Protein AF-A0A7G8WCB2-F1 (afdb_monomer_lite)

Radius of gyration: 42.34 Å; chains: 1; bounding box: 83×50×102 Å

Sequence (159 aa):
MRKTTITALLFFIPFLHFSQTLNGKVYDTKSVLKNIKVFNKTQNRVTLTNNEGDFTIEAKVNDSITFESLFYHKKTVILKDSHLKSISVFELKEILTELDEVEVKEEVKQPIFIEETYNIELQNIIQADIKNNPQKYAPIVNNQGIDFVYLAKKIFFFF

Secondary structure (DSSP, 8-state):
-HHHHHHHHHHTGGGG-PPEEEEEEEE-SSSB--S-EEEETTTTEEEE--TTSEEEEEE-TT-EEEEE-SSB--EEEE--HHHHHS-EEEE--B---PPPP--------PPP--HHHHHHHHHHHHHHHHHH-HHHHSPP--TT---HHHHHHHHHTT-

Foldseek 3Di:
DVVVVVVVVVVCVVVPDDFFKFKEFEDEPPATDWQKWKAFPVVRDIDTQHPRRIDIDGHDQQIWIWTDDPFWDIDIDGHHPVRRVDHYYHYTHGPPPDPPDDDPDPDPPDPPDDPVVVVVVVVVVVVVCCVVPVVVVPPDPDPPDDDVVVVVVVVVVVD

Structure (mmCIF, N/CA/C/O backbone):
data_AF-A0A7G8WCB2-F1
#
_entry.id   AF-A0A7G8WCB2-F1
#
loop_
_atom_site.group_PDB
_atom_site.id
_atom_site.type_symbol
_atom_site.label_atom_id
_atom_site.label_alt_id
_atom_site.label_comp_id
_atom_site.label_asym_id
_atom_site.label_entity_id
_atom_site.label_seq_id
_atom_site.pdbx_PDB_ins_code
_atom_site.Cartn_x
_atom_site.Cartn_y
_atom_site.Cartn_z
_atom_site.occupancy
_atom_site.B_iso_or_equiv
_atom_site.auth_seq_id
_atom_site.auth_comp_id
_atom_site.auth_asym_id
_atom_site.auth_atom_id
_atom_site.pdbx_PDB_model_num
ATOM 1 N N . MET A 1 1 ? 40.279 -35.316 -18.529 1.00 55.88 1 MET A N 1
ATOM 2 C CA . MET A 1 1 ? 39.682 -34.272 -19.396 1.00 55.88 1 MET A CA 1
ATOM 3 C C . MET A 1 1 ? 38.168 -34.101 -19.209 1.00 55.88 1 MET A C 1
ATOM 5 O O . MET A 1 1 ? 37.721 -32.970 -19.222 1.00 55.88 1 MET A O 1
ATOM 9 N N . ARG A 1 2 ? 37.371 -35.159 -18.956 1.00 60.59 2 ARG A N 1
ATOM 10 C CA . ARG A 1 2 ? 35.904 -35.034 -18.752 1.00 60.59 2 ARG A CA 1
ATOM 11 C C . ARG A 1 2 ? 35.468 -34.381 -17.426 1.00 60.59 2 ARG A C 1
ATOM 13 O O . ARG A 1 2 ? 34.383 -33.825 -17.354 1.00 60.59 2 ARG A O 1
ATOM 20 N N . LYS A 1 3 ? 36.293 -34.445 -16.369 1.00 57.78 3 LYS A N 1
ATOM 21 C CA . LYS A 1 3 ? 35.979 -33.819 -15.067 1.00 57.78 3 LYS A CA 1
ATOM 22 C C . LYS A 1 3 ? 36.266 -32.313 -15.053 1.00 57.78 3 LYS A C 1
ATOM 24 O O . LYS A 1 3 ? 35.463 -31.566 -14.524 1.00 57.78 3 LYS A O 1
ATOM 29 N N . THR A 1 4 ? 37.345 -31.870 -15.701 1.00 63.06 4 THR A N 1
ATOM 30 C CA . THR A 1 4 ? 37.746 -30.453 -15.779 1.00 63.06 4 THR A CA 1
ATOM 31 C C . THR A 1 4 ? 36.789 -29.609 -16.624 1.00 63.06 4 THR A C 1
ATOM 33 O O . THR A 1 4 ? 36.576 -28.443 -16.315 1.00 63.06 4 THR A O 1
ATOM 36 N N . THR A 1 5 ? 36.154 -30.196 -17.645 1.00 65.44 5 THR A N 1
ATOM 37 C CA . THR A 1 5 ? 35.110 -29.523 -18.437 1.00 65.44 5 THR A CA 1
ATOM 38 C C . THR A 1 5 ? 33.821 -29.299 -17.642 1.00 65.44 5 THR A C 1
ATOM 40 O O . THR A 1 5 ? 33.175 -28.273 -17.815 1.00 65.44 5 THR A O 1
ATOM 43 N N . ILE A 1 6 ? 33.463 -30.217 -16.734 1.00 68.88 6 ILE A N 1
ATOM 44 C CA . ILE A 1 6 ? 32.287 -30.068 -15.858 1.00 68.88 6 ILE A CA 1
ATOM 45 C C . ILE A 1 6 ? 32.532 -28.967 -14.818 1.00 68.88 6 ILE A C 1
ATOM 47 O O . ILE A 1 6 ? 31.647 -28.151 -14.572 1.00 68.88 6 ILE A O 1
ATOM 51 N N . THR A 1 7 ? 33.742 -28.887 -14.252 1.00 68.19 7 THR A N 1
ATOM 52 C CA . THR A 1 7 ? 34.102 -27.815 -13.310 1.00 68.19 7 THR A CA 1
ATOM 53 C C . THR A 1 7 ? 34.118 -26.440 -13.980 1.00 68.19 7 THR A C 1
ATOM 55 O O . THR A 1 7 ? 33.652 -25.472 -13.388 1.00 68.19 7 THR A O 1
ATOM 58 N N . ALA A 1 8 ? 34.593 -26.353 -15.229 1.00 70.56 8 ALA A N 1
ATOM 59 C CA . ALA A 1 8 ? 34.546 -25.117 -16.010 1.00 70.56 8 ALA A CA 1
ATOM 60 C C . ALA A 1 8 ? 33.101 -24.685 -16.328 1.00 70.56 8 ALA A C 1
ATOM 62 O O . ALA A 1 8 ? 32.787 -23.502 -16.244 1.00 70.56 8 ALA A O 1
ATOM 63 N N . LEU A 1 9 ? 32.203 -25.635 -16.618 1.00 66.50 9 LEU A N 1
ATOM 64 C CA . LEU A 1 9 ? 30.782 -25.359 -16.853 1.00 66.50 9 LEU A CA 1
ATOM 65 C C . LEU A 1 9 ? 30.068 -24.837 -15.590 1.00 66.50 9 LEU A C 1
ATOM 67 O O . LEU A 1 9 ? 29.235 -23.940 -15.688 1.00 66.50 9 LEU A O 1
ATOM 71 N N . LEU A 1 10 ? 30.429 -25.341 -14.402 1.00 70.56 10 LEU A N 1
ATOM 72 C CA . LEU A 1 10 ? 29.872 -24.890 -13.117 1.00 70.56 10 LEU A CA 1
ATOM 73 C C . LEU A 1 10 ? 30.273 -23.440 -12.772 1.00 70.56 10 LEU A C 1
ATOM 75 O O . LEU A 1 10 ? 29.521 -22.735 -12.104 1.00 70.56 10 LEU A O 1
ATOM 79 N N . PHE A 1 11 ? 3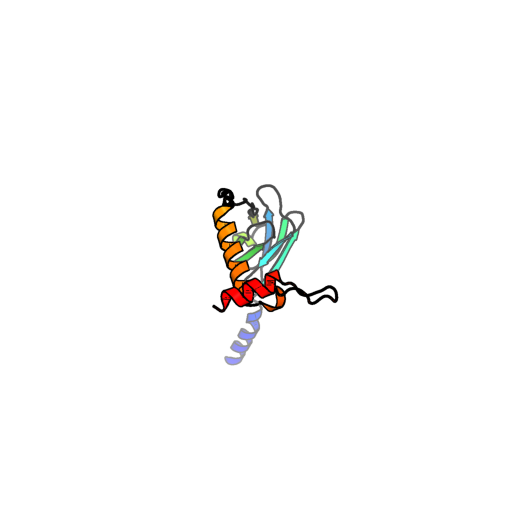1.427 -22.975 -13.261 1.00 68.94 11 PHE A N 1
ATOM 80 C CA . PHE A 1 11 ? 31.936 -21.621 -13.012 1.00 68.94 11 PHE A CA 1
ATOM 81 C C . PHE A 1 11 ? 31.229 -20.528 -13.840 1.00 68.94 11 PHE A C 1
ATOM 83 O O . PHE A 1 11 ? 31.250 -19.364 -13.454 1.00 68.94 11 PHE A O 1
ATOM 90 N N . PHE A 1 12 ? 30.562 -20.881 -14.946 1.00 62.66 12 PHE A N 1
ATOM 91 C CA . PHE A 1 12 ? 29.865 -19.918 -15.818 1.00 62.66 12 PHE A CA 1
ATOM 92 C C . PHE A 1 12 ? 28.387 -19.674 -15.461 1.00 62.66 12 PHE A C 1
ATOM 94 O O . PHE A 1 12 ? 27.773 -18.748 -15.990 1.00 62.66 12 PHE A O 1
ATOM 101 N N . ILE A 1 13 ? 27.816 -20.444 -14.530 1.00 65.88 13 ILE A N 1
ATOM 102 C CA . ILE A 1 13 ? 26.408 -20.325 -14.114 1.00 65.88 13 ILE A CA 1
ATOM 103 C C . ILE A 1 13 ? 26.026 -18.939 -13.531 1.00 65.88 13 ILE A C 1
ATOM 105 O O . ILE A 1 13 ? 24.909 -18.497 -13.811 1.00 65.88 13 ILE A O 1
ATOM 109 N N . PRO A 1 14 ? 26.879 -18.188 -12.793 1.00 62.59 14 PRO A N 1
ATOM 110 C CA . PRO A 1 14 ? 26.443 -16.920 -12.198 1.00 62.59 14 PRO A CA 1
ATOM 111 C C . PRO A 1 14 ? 26.234 -15.775 -13.209 1.00 62.59 14 PRO A C 1
ATOM 113 O O . PRO A 1 14 ? 25.688 -14.740 -12.832 1.00 62.59 14 PRO A O 1
ATOM 116 N N . PHE A 1 15 ? 26.591 -15.938 -14.491 1.00 60.59 15 PHE A N 1
ATOM 117 C CA . PHE A 1 15 ? 26.437 -14.887 -15.511 1.00 60.59 15 PHE A CA 1
ATOM 118 C C . PHE A 1 15 ? 25.028 -14.780 -16.128 1.00 60.59 15 PHE A C 1
ATOM 120 O O . PHE A 1 15 ? 24.780 -13.878 -16.926 1.00 60.59 15 PHE A O 1
ATOM 127 N N . LEU A 1 16 ? 24.077 -15.647 -15.761 1.00 59.59 16 LEU A N 1
ATOM 128 C CA . LEU A 1 16 ? 22.726 -15.663 -16.355 1.00 59.59 16 LEU A CA 1
ATOM 129 C C . LEU A 1 16 ? 21.694 -14.777 -15.630 1.00 59.59 16 LEU A C 1
ATOM 131 O O . LEU A 1 16 ? 20.501 -14.830 -15.931 1.00 59.59 16 LEU A O 1
ATOM 135 N N . HIS A 1 17 ? 22.114 -13.944 -14.678 1.00 58.09 17 HIS A N 1
ATOM 136 C CA . HIS A 1 17 ? 21.199 -13.132 -13.872 1.00 58.09 17 HIS A CA 1
ATOM 137 C C . HIS A 1 17 ? 21.201 -11.643 -14.244 1.00 58.09 17 HIS A C 1
ATOM 139 O O . HIS A 1 17 ? 21.290 -10.794 -13.364 1.00 58.09 17 HIS A O 1
ATOM 145 N N . PHE A 1 18 ? 21.005 -11.297 -15.517 1.00 66.75 18 PHE A N 1
ATOM 146 C CA . PHE A 1 18 ? 20.673 -9.913 -15.873 1.00 66.75 18 PHE A CA 1
ATOM 147 C C . PHE A 1 18 ? 19.212 -9.619 -15.500 1.00 66.75 18 PHE A C 1
ATOM 149 O O . PHE A 1 18 ? 18.283 -10.274 -15.977 1.00 66.75 18 PHE A O 1
ATOM 156 N N . SER A 1 19 ? 19.001 -8.683 -14.573 1.00 68.44 19 SER A N 1
ATOM 157 C CA . SER A 1 19 ? 17.682 -8.093 -14.327 1.00 68.44 19 SER A CA 1
ATOM 158 C C . SER A 1 19 ? 17.434 -7.005 -15.364 1.00 68.44 19 SER A C 1
ATOM 160 O O . SER A 1 19 ? 18.360 -6.275 -15.705 1.00 68.44 19 SER A O 1
ATOM 162 N N . GLN A 1 20 ? 16.209 -6.906 -15.876 1.00 87.12 20 GLN A N 1
ATOM 163 C CA . GLN A 1 20 ? 15.822 -5.787 -16.732 1.00 87.12 20 GLN A CA 1
ATOM 164 C C . GLN A 1 20 ? 15.357 -4.622 -15.854 1.00 87.12 20 GLN A C 1
ATOM 166 O O . GLN A 1 20 ? 15.171 -4.764 -14.642 1.00 87.12 20 GLN A O 1
ATOM 171 N N . THR A 1 21 ? 15.175 -3.459 -16.463 1.00 92.56 21 THR A N 1
ATOM 172 C CA . THR A 1 21 ? 14.676 -2.272 -15.775 1.00 92.56 21 THR A CA 1
ATOM 173 C C . THR A 1 21 ? 13.229 -2.030 -16.180 1.00 92.56 21 THR A C 1
ATOM 175 O O . THR A 1 21 ? 12.933 -1.838 -17.356 1.00 92.56 21 THR A O 1
ATOM 178 N N . LEU A 1 22 ? 12.325 -2.025 -15.204 1.00 95.38 22 LEU A N 1
ATOM 179 C CA . LEU A 1 22 ? 10.956 -1.570 -15.387 1.00 95.38 22 LEU A CA 1
ATOM 180 C C . LEU A 1 22 ? 10.916 -0.057 -15.193 1.00 95.38 22 LEU A C 1
ATOM 182 O O . LEU A 1 22 ? 11.195 0.439 -14.100 1.00 95.38 22 LEU A O 1
ATOM 186 N N . ASN A 1 23 ? 10.523 0.651 -16.246 1.00 96.56 23 ASN A N 1
ATOM 187 C CA . ASN A 1 23 ? 10.184 2.065 -16.188 1.00 96.56 23 ASN A CA 1
ATOM 188 C C . ASN A 1 23 ? 8.669 2.199 -16.265 1.00 96.56 23 ASN A C 1
ATOM 190 O O . ASN A 1 23 ? 8.031 1.597 -17.137 1.00 96.56 23 ASN A O 1
ATOM 194 N N . GLY A 1 24 ? 8.084 2.981 -15.371 1.00 96.44 24 GLY A N 1
ATOM 195 C CA . GLY A 1 24 ? 6.647 3.169 -15.387 1.00 96.44 24 GLY A CA 1
ATOM 196 C C . GLY A 1 24 ? 6.184 4.458 -14.749 1.00 96.44 24 GLY A C 1
ATOM 197 O O . GLY A 1 24 ? 6.956 5.162 -14.106 1.00 96.44 24 GLY A O 1
ATOM 198 N N . LYS A 1 25 ? 4.896 4.738 -14.938 1.00 97.38 25 LYS A N 1
ATOM 199 C CA . LYS A 1 25 ? 4.203 5.900 -14.387 1.00 97.38 25 LYS A CA 1
ATOM 200 C C . LYS A 1 25 ? 2.954 5.447 -13.642 1.00 97.38 25 LYS A C 1
ATOM 202 O O . LYS A 1 25 ? 2.241 4.554 -14.106 1.00 97.38 25 LYS A O 1
ATOM 207 N N . VAL A 1 26 ? 2.694 6.046 -12.488 1.00 97.50 26 VAL A N 1
ATOM 208 C CA . VAL A 1 26 ? 1.523 5.757 -11.657 1.00 97.50 26 VAL A CA 1
ATOM 209 C C . VAL A 1 26 ? 0.596 6.966 -11.637 1.00 97.50 26 VAL A C 1
ATOM 211 O O . VAL A 1 26 ? 1.044 8.101 -11.468 1.00 97.50 26 VAL A O 1
ATOM 214 N N . TYR A 1 27 ? -0.697 6.718 -11.814 1.00 96.62 27 TYR A N 1
ATOM 215 C CA . TYR A 1 27 ? -1.737 7.744 -11.855 1.00 96.62 27 TYR A CA 1
ATOM 216 C C . TYR A 1 27 ? -3.014 7.247 -11.172 1.00 96.62 27 TYR A C 1
ATOM 218 O O . TYR A 1 27 ? -3.183 6.044 -10.954 1.00 96.62 27 TYR A O 1
ATOM 226 N N . ASP A 1 28 ? -3.893 8.172 -10.819 1.00 94.38 28 ASP A N 1
ATOM 227 C CA . ASP A 1 28 ? -5.287 7.899 -10.480 1.00 94.38 28 ASP A CA 1
ATOM 228 C C . ASP A 1 28 ? -6.203 8.505 -11.552 1.00 94.38 28 ASP A C 1
ATOM 230 O O . ASP A 1 28 ? -5.750 9.019 -12.574 1.00 94.38 28 ASP A O 1
ATOM 234 N N . THR A 1 29 ? -7.512 8.482 -11.326 1.00 90.19 29 THR A N 1
ATOM 235 C CA . THR A 1 29 ? -8.486 9.054 -12.264 1.00 90.19 29 THR A CA 1
ATOM 236 C C . THR A 1 29 ? -8.298 10.564 -12.508 1.00 90.19 29 THR A C 1
ATOM 238 O O . THR A 1 29 ? -8.811 11.081 -13.499 1.00 90.19 29 THR A O 1
ATOM 241 N N . LYS A 1 30 ? -7.589 11.293 -11.634 1.00 89.62 30 LYS A N 1
ATOM 242 C CA . LYS A 1 30 ? -7.509 12.764 -11.642 1.00 89.62 30 LYS A CA 1
ATOM 243 C C . LYS A 1 30 ? -6.114 13.300 -11.993 1.00 89.62 30 LYS A C 1
ATOM 245 O O . LYS A 1 30 ? -6.007 14.399 -12.533 1.00 89.62 30 LYS A O 1
ATOM 250 N N . SER A 1 31 ? -5.045 12.591 -11.642 1.00 93.44 31 SER A N 1
ATOM 251 C CA . SER A 1 31 ? -3.683 13.122 -11.558 1.00 93.44 31 SER A CA 1
ATOM 252 C C . SER A 1 31 ? -2.601 12.031 -11.478 1.00 93.44 31 SER A C 1
ATOM 254 O O . SER A 1 31 ? -2.865 10.847 -11.276 1.00 93.44 31 SER A O 1
ATOM 256 N N . VAL A 1 32 ? -1.339 12.437 -11.638 1.00 95.81 32 VAL A N 1
ATOM 257 C CA . VAL A 1 32 ? -0.177 11.563 -11.408 1.00 95.81 32 VAL A CA 1
ATOM 258 C C . VAL A 1 32 ? 0.094 11.405 -9.911 1.00 95.81 32 VAL A C 1
ATOM 260 O O . VAL A 1 32 ? -0.070 12.350 -9.137 1.00 95.81 32 VAL A O 1
ATOM 263 N N . LEU A 1 33 ? 0.546 10.221 -9.494 1.00 95.94 33 LEU A N 1
ATOM 264 C CA . LEU A 1 33 ? 0.703 9.89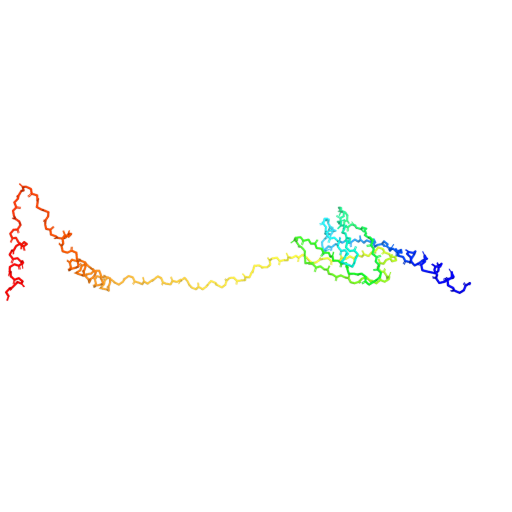8 -8.076 1.00 95.94 33 LEU A CA 1
ATOM 265 C C . LEU A 1 33 ? 2.165 9.883 -7.637 1.00 95.94 33 LEU A C 1
ATOM 267 O O . LEU A 1 33 ? 2.940 9.011 -8.033 1.00 95.94 33 LEU A O 1
ATOM 271 N N . LYS A 1 34 ? 2.520 10.798 -6.732 1.00 95.75 34 LYS A N 1
ATOM 272 C CA . LYS A 1 34 ? 3.841 10.854 -6.089 1.00 95.75 34 LYS A CA 1
ATOM 273 C C . LYS A 1 34 ? 3.917 9.999 -4.825 1.00 95.75 34 LYS A C 1
ATOM 275 O O . LYS A 1 34 ? 2.904 9.783 -4.159 1.00 95.75 34 LYS A O 1
ATOM 280 N N . ASN A 1 35 ? 5.131 9.597 -4.444 1.00 95.75 35 ASN A N 1
ATOM 281 C CA . ASN A 1 35 ? 5.424 8.861 -3.208 1.00 95.75 35 ASN A CA 1
ATOM 282 C C . ASN A 1 35 ? 4.660 7.531 -3.058 1.00 95.75 35 ASN A C 1
ATOM 284 O O . ASN A 1 35 ? 4.408 7.074 -1.942 1.00 95.75 35 ASN A O 1
ATOM 288 N N . ILE A 1 36 ? 4.301 6.890 -4.169 1.00 97.62 36 ILE A N 1
ATOM 289 C CA . ILE A 1 36 ? 3.739 5.541 -4.161 1.00 97.62 36 ILE A CA 1
ATOM 290 C C . ILE A 1 36 ? 4.881 4.550 -3.989 1.00 97.62 36 ILE A C 1
ATOM 292 O O . ILE A 1 36 ? 5.858 4.575 -4.740 1.00 97.62 36 ILE A O 1
ATOM 296 N N . LYS A 1 37 ? 4.749 3.649 -3.015 1.00 97.75 37 LYS A N 1
ATOM 297 C CA . LYS A 1 37 ? 5.704 2.568 -2.786 1.00 97.75 37 LYS A CA 1
ATOM 298 C C . LYS A 1 37 ? 5.534 1.510 -3.862 1.00 97.75 37 LYS A C 1
ATOM 300 O O . LYS A 1 37 ? 4.497 0.853 -3.935 1.00 97.75 37 LYS A O 1
ATOM 305 N N . VAL A 1 38 ? 6.577 1.320 -4.660 1.00 97.94 38 VAL A N 1
ATOM 306 C CA . VAL A 1 38 ? 6.660 0.277 -5.681 1.00 97.94 38 VAL A CA 1
ATOM 307 C C . VAL A 1 38 ? 7.595 -0.808 -5.171 1.00 97.94 38 VAL A C 1
ATOM 309 O O . VAL A 1 38 ? 8.785 -0.574 -4.969 1.00 97.94 38 VAL A O 1
ATOM 312 N N . PHE A 1 39 ? 7.060 -2.000 -4.939 1.00 97.94 39 PHE A N 1
ATOM 313 C CA . PHE A 1 39 ? 7.777 -3.117 -4.338 1.00 97.94 39 PHE A CA 1
ATOM 314 C C . PHE A 1 39 ? 7.779 -4.333 -5.265 1.00 97.94 39 PHE A C 1
ATOM 316 O O . PHE A 1 39 ? 6.726 -4.901 -5.560 1.00 97.94 39 PHE A O 1
ATOM 323 N N . ASN A 1 40 ? 8.964 -4.764 -5.693 1.00 96.94 40 ASN A N 1
ATOM 324 C CA . ASN A 1 40 ? 9.151 -6.050 -6.353 1.00 96.94 40 ASN A CA 1
ATOM 325 C C . ASN A 1 40 ? 9.265 -7.145 -5.288 1.00 96.94 40 ASN A C 1
ATOM 327 O O . ASN A 1 40 ? 10.295 -7.274 -4.622 1.00 96.94 40 ASN A O 1
ATOM 331 N N . LYS A 1 41 ? 8.209 -7.952 -5.154 1.00 95.06 41 LYS A N 1
ATOM 332 C CA . LYS A 1 41 ? 8.135 -9.027 -4.158 1.00 95.06 41 LYS A CA 1
ATOM 333 C C . LYS A 1 41 ? 9.104 -10.173 -4.458 1.00 95.06 41 LYS A C 1
ATOM 335 O O . LYS A 1 41 ? 9.608 -10.787 -3.525 1.00 95.06 41 LYS A O 1
ATOM 340 N N . THR A 1 42 ? 9.366 -10.461 -5.733 1.00 93.06 42 THR A N 1
ATOM 341 C CA . THR A 1 42 ? 10.220 -11.586 -6.142 1.00 93.06 42 THR A CA 1
ATOM 342 C C . THR A 1 42 ? 11.695 -11.291 -5.885 1.00 93.06 42 THR A C 1
ATOM 344 O O . THR A 1 42 ? 12.425 -12.152 -5.404 1.00 93.06 42 THR A O 1
ATOM 347 N N . GLN A 1 43 ? 12.134 -10.064 -6.177 1.00 91.38 43 GLN A N 1
ATOM 348 C CA . GLN A 1 43 ? 13.541 -9.658 -6.054 1.00 91.38 43 GLN A CA 1
ATOM 349 C C . GLN A 1 43 ? 13.842 -8.843 -4.787 1.00 91.38 43 GLN A C 1
ATOM 351 O O . GLN A 1 43 ? 14.977 -8.414 -4.591 1.00 91.38 43 GLN A O 1
ATOM 356 N N . ASN A 1 44 ? 12.836 -8.619 -3.934 1.00 94.44 44 ASN A N 1
ATOM 357 C CA . ASN A 1 44 ? 12.924 -7.824 -2.708 1.00 94.44 44 ASN A CA 1
ATOM 358 C C . ASN A 1 44 ? 13.531 -6.423 -2.932 1.00 94.44 44 ASN A C 1
ATOM 360 O O . ASN A 1 44 ? 14.411 -5.969 -2.198 1.00 94.44 44 ASN A O 1
ATOM 364 N N . ARG A 1 45 ? 13.078 -5.743 -3.990 1.00 95.31 45 ARG A N 1
ATOM 365 C CA . ARG A 1 45 ? 13.498 -4.379 -4.345 1.00 95.31 45 ARG A CA 1
ATOM 366 C C . ARG A 1 45 ? 12.357 -3.404 -4.108 1.00 95.31 45 ARG A C 1
ATOM 368 O O . ARG A 1 45 ? 11.197 -3.749 -4.318 1.00 95.31 45 ARG A O 1
ATOM 375 N N . VAL A 1 46 ? 12.681 -2.178 -3.713 1.00 96.94 46 VAL A N 1
ATOM 376 C CA . VAL A 1 46 ? 11.697 -1.122 -3.466 1.00 96.94 46 VAL A CA 1
ATOM 377 C C . VAL A 1 46 ? 12.157 0.192 -4.080 1.00 96.94 46 VAL A C 1
ATOM 379 O O . VAL A 1 46 ? 13.347 0.500 -4.073 1.00 96.94 46 VAL A O 1
ATOM 382 N N . THR A 1 47 ? 11.207 0.955 -4.604 1.00 97.56 47 THR A N 1
ATOM 383 C CA . THR A 1 47 ? 11.401 2.335 -5.046 1.00 97.56 47 THR A CA 1
ATOM 384 C C . THR A 1 47 ? 10.150 3.160 -4.736 1.00 97.56 47 THR A C 1
ATOM 386 O O . THR A 1 47 ? 9.125 2.617 -4.305 1.00 97.56 47 THR A O 1
ATOM 389 N N . LEU A 1 48 ? 10.234 4.471 -4.936 1.00 97.75 48 LEU A N 1
ATOM 390 C CA . LEU A 1 48 ? 9.124 5.408 -4.783 1.00 97.75 48 LEU A CA 1
ATOM 391 C C . LEU A 1 48 ? 8.892 6.150 -6.096 1.00 97.75 48 LEU A C 1
ATOM 393 O O . LEU A 1 48 ? 9.845 6.442 -6.819 1.00 97.75 4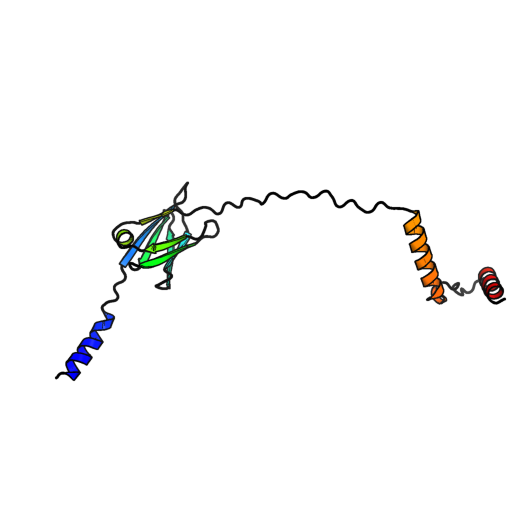8 LEU A O 1
ATOM 397 N N . THR A 1 49 ? 7.634 6.473 -6.391 1.00 97.88 49 THR A N 1
ATOM 398 C CA . THR A 1 49 ? 7.319 7.364 -7.513 1.00 97.88 49 THR A CA 1
ATOM 399 C C . THR A 1 49 ? 7.733 8.803 -7.209 1.00 97.88 49 THR A C 1
ATOM 401 O O . THR A 1 49 ? 7.594 9.282 -6.079 1.00 97.88 49 THR A O 1
ATOM 404 N N . ASN A 1 50 ? 8.230 9.503 -8.227 1.00 97.12 50 ASN A N 1
ATOM 405 C CA . ASN A 1 50 ? 8.622 10.908 -8.138 1.00 97.12 50 ASN A CA 1
ATOM 406 C C . ASN A 1 50 ? 7.404 11.858 -8.234 1.00 97.12 50 ASN A C 1
ATOM 408 O O . ASN A 1 50 ? 6.253 11.425 -8.283 1.00 97.12 50 ASN A O 1
ATOM 412 N N . ASN A 1 51 ? 7.652 13.172 -8.279 1.00 96.88 51 ASN A N 1
ATOM 413 C CA . ASN A 1 51 ? 6.598 14.193 -8.370 1.00 96.88 51 ASN A CA 1
ATOM 414 C C . ASN A 1 51 ? 5.754 14.122 -9.656 1.00 96.88 51 ASN A C 1
ATOM 416 O O . ASN A 1 51 ? 4.633 14.619 -9.666 1.00 96.88 51 ASN A O 1
ATOM 420 N N . GLU A 1 52 ? 6.274 13.506 -10.716 1.00 96.31 52 GLU A N 1
ATOM 421 C CA . GLU A 1 52 ? 5.599 13.315 -12.005 1.00 96.31 52 GLU A CA 1
ATOM 422 C C . GLU A 1 52 ? 4.923 11.932 -12.107 1.00 96.31 52 GLU A C 1
ATOM 424 O O . GLU A 1 52 ? 4.363 11.571 -13.147 1.00 96.31 52 GLU A O 1
ATOM 429 N N . GLY A 1 53 ? 4.960 11.150 -11.023 1.00 96.00 53 GLY A N 1
ATOM 430 C CA . GLY A 1 53 ? 4.427 9.792 -10.944 1.00 96.00 53 GLY A CA 1
ATOM 431 C C . GLY A 1 53 ? 5.320 8.721 -11.565 1.00 96.00 53 GLY A C 1
ATOM 432 O O . GLY A 1 53 ? 4.922 7.556 -11.599 1.00 96.00 53 GLY A O 1
ATOM 433 N N . ASP A 1 54 ? 6.509 9.078 -12.045 1.00 97.81 54 ASP A N 1
ATOM 434 C CA . ASP A 1 54 ? 7.446 8.149 -12.671 1.00 97.81 54 ASP A CA 1
ATOM 435 C C . ASP A 1 54 ? 8.241 7.353 -11.634 1.00 97.81 54 ASP A C 1
ATOM 437 O O . ASP A 1 54 ? 8.580 7.847 -10.555 1.00 97.81 54 ASP A O 1
ATOM 441 N N . PHE A 1 55 ? 8.562 6.109 -11.979 1.00 97.50 55 PHE A N 1
ATOM 442 C CA . PHE A 1 55 ? 9.428 5.236 -11.199 1.00 97.50 55 PHE A CA 1
ATOM 443 C C . PHE A 1 55 ? 10.284 4.344 -12.100 1.00 97.50 55 PHE A C 1
ATOM 445 O O . PHE A 1 55 ? 9.895 3.960 -13.206 1.00 97.50 55 PHE A O 1
ATOM 452 N N . THR A 1 56 ? 11.426 3.940 -11.551 1.00 96.75 56 THR A N 1
ATOM 453 C CA . THR A 1 56 ? 12.341 2.979 -12.161 1.00 96.75 56 THR A CA 1
ATOM 454 C C . THR A 1 56 ? 12.724 1.930 -11.121 1.00 96.75 56 THR A C 1
ATOM 456 O O . THR A 1 56 ? 13.115 2.275 -10.003 1.00 96.75 56 THR A O 1
ATOM 459 N N . ILE A 1 57 ? 12.598 0.647 -11.467 1.00 95.88 57 ILE A N 1
ATOM 460 C CA . ILE A 1 57 ? 12.949 -0.479 -10.588 1.00 95.88 57 ILE A CA 1
ATOM 461 C C . ILE A 1 57 ? 13.517 -1.648 -11.397 1.00 95.88 57 ILE A C 1
ATOM 463 O O . ILE A 1 57 ? 13.071 -1.924 -12.507 1.00 95.88 57 ILE A O 1
ATOM 467 N N . GLU A 1 58 ? 14.497 -2.363 -10.846 1.00 94.44 58 GLU A N 1
ATOM 468 C CA . GLU A 1 58 ? 14.958 -3.628 -11.427 1.00 94.44 58 GLU A CA 1
ATOM 469 C C . GLU A 1 58 ? 13.865 -4.701 -11.299 1.00 94.44 58 GLU A C 1
ATOM 471 O O . GLU A 1 58 ? 13.330 -4.936 -10.208 1.00 94.44 58 GLU A O 1
ATOM 476 N N . ALA A 1 59 ? 13.518 -5.331 -12.421 1.00 93.75 59 ALA A N 1
ATOM 477 C CA . ALA A 1 59 ? 12.487 -6.357 -12.488 1.00 93.75 59 ALA A CA 1
ATOM 478 C C . ALA A 1 59 ? 12.705 -7.347 -13.643 1.00 93.75 59 ALA A C 1
ATOM 480 O O . ALA A 1 59 ? 13.396 -7.064 -14.626 1.00 93.75 59 ALA A O 1
ATOM 481 N N . LYS A 1 60 ? 12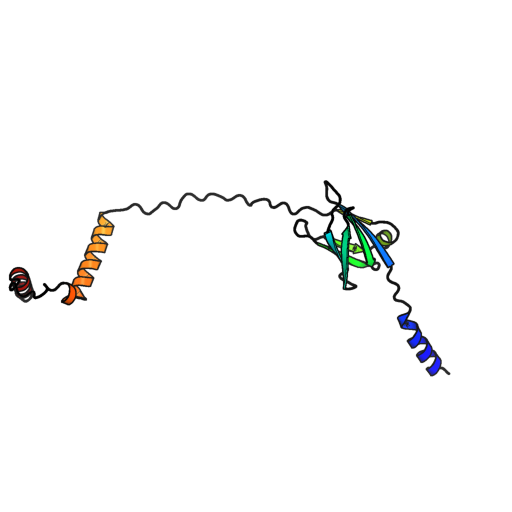.087 -8.523 -13.541 1.00 92.75 60 LYS A N 1
ATOM 482 C CA . LYS A 1 60 ? 12.077 -9.563 -14.578 1.00 92.75 60 LYS A CA 1
ATOM 483 C C . LYS A 1 60 ? 10.652 -9.929 -14.978 1.00 92.75 60 LYS A C 1
ATOM 485 O O . LYS A 1 60 ? 9.687 -9.674 -14.261 1.00 92.75 60 LYS A O 1
ATOM 490 N N . VAL A 1 61 ? 10.512 -10.547 -16.149 1.00 92.75 61 VAL A N 1
ATOM 491 C CA . VAL A 1 61 ? 9.232 -11.131 -16.576 1.00 92.75 61 VAL A CA 1
ATOM 492 C C . VAL A 1 61 ? 8.780 -12.150 -15.526 1.00 92.75 61 VAL A C 1
ATOM 494 O O . VAL A 1 61 ? 9.598 -12.920 -15.028 1.00 92.75 61 VAL A O 1
ATOM 497 N N . ASN A 1 62 ? 7.484 -12.152 -15.212 1.00 93.94 62 ASN A N 1
ATOM 498 C CA . ASN A 1 62 ? 6.840 -12.921 -14.143 1.00 93.94 62 ASN A CA 1
ATOM 499 C C . ASN A 1 62 ? 7.147 -12.467 -12.705 1.00 93.94 62 ASN A C 1
ATOM 501 O O . ASN A 1 62 ? 6.665 -13.099 -11.762 1.00 93.94 62 ASN A O 1
ATOM 505 N N . ASP A 1 63 ? 7.859 -11.355 -12.501 1.00 94.81 63 ASP A N 1
ATOM 506 C CA . ASP A 1 63 ? 7.941 -10.753 -11.169 1.00 94.81 63 ASP A CA 1
ATOM 507 C C . ASP A 1 63 ? 6.598 -10.161 -10.736 1.00 94.81 63 ASP A C 1
ATOM 509 O O . ASP A 1 63 ? 5.803 -9.686 -11.551 1.00 94.81 63 ASP A O 1
ATOM 513 N N . SER A 1 64 ? 6.354 -10.171 -9.425 1.00 96.50 64 SER A N 1
ATOM 514 C CA . SER A 1 64 ? 5.167 -9.559 -8.824 1.00 96.50 64 SER A CA 1
ATOM 515 C C . SER A 1 64 ? 5.498 -8.173 -8.280 1.00 96.50 64 SER A C 1
ATOM 517 O O . SER A 1 64 ? 6.141 -8.048 -7.233 1.00 96.50 64 SER A O 1
ATOM 519 N N . ILE A 1 65 ? 5.023 -7.135 -8.967 1.00 97.56 65 ILE A N 1
ATOM 520 C CA . ILE A 1 65 ? 5.174 -5.741 -8.541 1.00 97.56 65 ILE A CA 1
ATOM 521 C C . ILE A 1 65 ? 3.934 -5.311 -7.777 1.00 97.56 65 ILE A C 1
ATOM 523 O O . ILE A 1 65 ? 2.810 -5.496 -8.237 1.00 97.56 65 ILE A O 1
ATOM 527 N N . THR A 1 66 ? 4.142 -4.741 -6.599 1.00 97.88 66 THR A N 1
ATOM 528 C CA . THR A 1 66 ? 3.081 -4.230 -5.740 1.00 97.88 66 THR A CA 1
ATOM 529 C C . THR A 1 66 ? 3.212 -2.724 -5.592 1.00 97.88 66 THR A C 1
ATOM 531 O O . THR A 1 66 ? 4.293 -2.224 -5.300 1.00 97.88 66 THR A O 1
ATOM 534 N N . PHE A 1 67 ? 2.096 -2.027 -5.756 1.00 98.00 67 PHE A N 1
ATOM 535 C CA . PHE A 1 67 ? 1.952 -0.598 -5.537 1.00 98.00 67 PHE A CA 1
ATOM 536 C C . PHE A 1 67 ? 1.157 -0.377 -4.249 1.00 98.00 67 PHE A C 1
ATOM 538 O O . PHE A 1 67 ? 0.054 -0.913 -4.113 1.00 98.00 67 PHE A O 1
ATOM 545 N N . GLU A 1 68 ? 1.723 0.366 -3.299 1.00 95.06 68 GLU A N 1
ATOM 546 C CA . GLU A 1 68 ? 1.144 0.609 -1.972 1.00 95.06 68 GLU A CA 1
ATOM 547 C C . GLU A 1 68 ? 1.230 2.095 -1.602 1.00 95.06 68 GLU A C 1
ATOM 549 O O . GLU A 1 68 ? 2.228 2.766 -1.872 1.00 95.06 68 GLU A O 1
ATOM 554 N N . SER A 1 69 ? 0.186 2.601 -0.950 1.00 94.06 69 SER A N 1
ATOM 555 C CA . SER A 1 69 ? 0.132 3.935 -0.347 1.00 94.06 69 SER A CA 1
ATOM 556 C C . SER A 1 69 ? -0.928 3.943 0.757 1.00 94.06 69 SER A C 1
ATOM 558 O O . SER A 1 69 ? -1.705 2.999 0.873 1.00 94.06 69 SER A O 1
ATOM 560 N N . LEU A 1 70 ? -0.959 4.997 1.572 1.00 90.06 70 LEU A N 1
ATOM 561 C CA . LEU A 1 70 ? -1.953 5.161 2.638 1.00 90.06 70 LEU A CA 1
ATOM 562 C C . LEU A 1 70 ? -3.356 5.461 2.096 1.00 90.06 70 LEU A C 1
ATOM 564 O O . LEU A 1 70 ? -4.338 5.049 2.698 1.00 90.06 70 LEU A O 1
ATOM 568 N N . PHE A 1 71 ? -3.442 6.164 0.966 1.00 90.38 71 PHE A N 1
ATOM 569 C CA . PHE A 1 71 ? -4.703 6.676 0.413 1.00 90.38 71 PHE A CA 1
ATOM 570 C C . PHE A 1 71 ? -5.210 5.880 -0.797 1.00 90.38 71 PHE A C 1
ATOM 572 O O . PHE A 1 71 ? -6.219 6.243 -1.388 1.00 90.38 71 PHE A O 1
ATOM 579 N N . TYR A 1 72 ? -4.514 4.812 -1.197 1.00 93.44 72 TYR A N 1
ATOM 580 C CA . TYR A 1 72 ? -4.830 4.049 -2.407 1.00 93.44 72 TYR A CA 1
ATOM 581 C C . TYR A 1 72 ? -4.868 2.554 -2.129 1.00 93.44 72 TYR A C 1
ATOM 583 O O . TYR A 1 72 ? -4.039 2.021 -1.388 1.00 93.44 72 TYR A O 1
ATOM 591 N N . HIS A 1 73 ? -5.801 1.863 -2.779 1.00 93.25 73 HIS A N 1
ATOM 592 C CA . HIS A 1 73 ? -5.890 0.416 -2.703 1.00 93.25 73 HIS A CA 1
ATOM 593 C C . HIS A 1 73 ? -4.624 -0.223 -3.272 1.00 93.25 73 HIS A C 1
ATOM 595 O O . HIS A 1 73 ? -4.187 0.074 -4.389 1.00 93.25 73 HIS A O 1
ATOM 601 N N . LYS A 1 74 ? -4.060 -1.156 -2.502 1.00 94.88 74 LYS A N 1
ATOM 602 C CA . LYS A 1 74 ? -2.912 -1.957 -2.915 1.00 94.88 74 LYS A CA 1
ATOM 603 C C . LYS A 1 74 ? -3.214 -2.685 -4.224 1.00 94.88 74 LYS A C 1
ATOM 605 O O . LYS A 1 74 ? -4.186 -3.434 -4.318 1.00 94.88 74 LYS A O 1
ATOM 610 N N . LYS A 1 75 ? -2.335 -2.520 -5.210 1.00 96.19 75 LYS A N 1
ATOM 611 C CA . LYS A 1 75 ? -2.430 -3.192 -6.512 1.00 96.19 75 LYS A CA 1
ATOM 612 C C . LYS A 1 75 ? -1.207 -4.065 -6.729 1.00 96.19 75 LYS A C 1
ATOM 614 O O . LYS A 1 75 ? -0.084 -3.582 -6.632 1.00 96.19 75 LYS A O 1
ATOM 619 N N . THR A 1 76 ? -1.413 -5.333 -7.066 1.00 96.88 76 THR A N 1
ATOM 620 C CA . THR A 1 76 ? -0.332 -6.251 -7.446 1.00 96.88 76 THR A CA 1
ATOM 621 C C . THR A 1 76 ? -0.474 -6.630 -8.914 1.00 96.88 76 THR A C 1
ATOM 623 O O . THR A 1 76 ? -1.559 -6.998 -9.360 1.00 96.88 76 THR A O 1
ATOM 626 N N . VAL A 1 77 ? 0.621 -6.538 -9.667 1.00 96.50 77 VAL A N 1
ATOM 627 C CA . VAL A 1 77 ? 0.680 -6.855 -11.096 1.00 96.50 77 VAL A CA 1
ATOM 628 C C . VAL A 1 77 ? 1.815 -7.838 -11.356 1.00 96.50 77 VAL A C 1
ATOM 630 O O . VAL A 1 77 ? 2.938 -7.636 -10.900 1.00 96.50 77 VAL A O 1
ATOM 633 N N . ILE A 1 78 ? 1.520 -8.890 -12.122 1.00 96.38 78 ILE A N 1
ATOM 634 C CA . ILE A 1 78 ? 2.527 -9.819 -12.641 1.00 96.38 78 ILE A CA 1
ATOM 635 C C . ILE A 1 78 ? 3.097 -9.231 -13.932 1.00 96.38 78 ILE A C 1
ATOM 637 O O . ILE A 1 78 ? 2.346 -8.899 -14.857 1.00 96.38 78 ILE A O 1
ATOM 641 N N . LEU A 1 79 ? 4.419 -9.081 -14.001 1.00 94.62 79 LEU A N 1
ATOM 642 C CA . LEU A 1 79 ? 5.064 -8.484 -15.162 1.00 94.62 79 LEU A CA 1
ATOM 643 C C . LEU A 1 79 ? 5.032 -9.403 -16.378 1.00 94.62 79 LEU A C 1
ATOM 645 O O . LEU A 1 79 ? 5.369 -10.581 -16.306 1.00 94.62 79 LEU A O 1
ATOM 649 N N . LYS A 1 80 ? 4.686 -8.813 -17.519 1.00 94.12 80 LYS A N 1
ATOM 650 C CA . LYS A 1 80 ? 4.787 -9.412 -18.844 1.00 94.12 80 LYS A CA 1
ATOM 651 C C . LYS A 1 80 ? 5.947 -8.761 -19.582 1.00 94.12 80 LYS A C 1
ATOM 653 O O . LYS A 1 80 ? 6.353 -7.651 -19.253 1.00 94.12 80 LYS A O 1
ATOM 658 N N . ASP A 1 81 ? 6.423 -9.425 -20.624 1.00 91.12 81 ASP A N 1
ATOM 659 C CA . ASP A 1 81 ? 7.490 -8.919 -21.490 1.00 91.12 81 ASP A CA 1
ATOM 660 C C . ASP A 1 81 ? 7.174 -7.528 -22.081 1.00 91.12 81 ASP A C 1
ATOM 662 O O . ASP A 1 81 ? 8.036 -6.654 -22.143 1.00 91.12 81 ASP A O 1
ATOM 666 N N . SER A 1 82 ? 5.901 -7.265 -22.399 1.00 91.75 82 SER A N 1
ATOM 667 C CA . SER A 1 82 ? 5.439 -5.951 -22.863 1.00 91.75 82 SER A CA 1
ATOM 668 C C . SER A 1 82 ? 5.690 -4.825 -21.859 1.00 91.75 82 SER A C 1
ATOM 670 O O . SER A 1 82 ? 5.878 -3.688 -22.276 1.00 91.75 82 SER A O 1
ATOM 672 N N . HIS A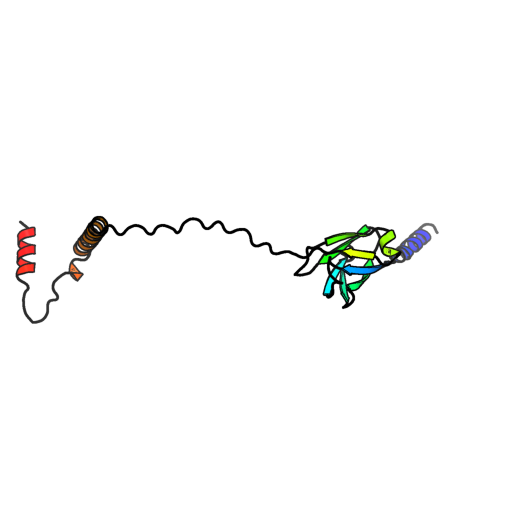 1 83 ? 5.714 -5.119 -20.554 1.00 92.94 83 HIS A N 1
ATOM 673 C CA . HIS A 1 83 ? 5.908 -4.090 -19.535 1.00 92.94 83 HIS A CA 1
ATOM 674 C C . HIS A 1 83 ? 7.358 -3.599 -19.439 1.00 92.94 83 HIS A C 1
ATOM 676 O O . HIS A 1 83 ? 7.596 -2.502 -18.948 1.00 92.94 83 HIS A O 1
ATOM 682 N N . LEU A 1 84 ? 8.321 -4.414 -19.876 1.00 90.94 84 LEU A N 1
ATOM 683 C CA . LEU A 1 84 ? 9.752 -4.100 -19.798 1.00 90.94 84 LEU A CA 1
ATOM 684 C C . LEU A 1 84 ? 10.278 -3.452 -21.086 1.00 90.94 84 LEU A C 1
ATOM 686 O O . LEU A 1 84 ? 11.317 -2.801 -21.071 1.00 90.94 84 LEU A O 1
ATOM 690 N N . LYS A 1 85 ? 9.553 -3.607 -22.200 1.00 89.94 85 LYS A N 1
ATOM 691 C CA . LYS A 1 85 ? 9.921 -3.045 -23.509 1.00 89.94 85 LYS A CA 1
ATOM 692 C C . LYS A 1 85 ? 9.624 -1.553 -23.648 1.00 89.94 85 LYS A C 1
ATOM 694 O O . LYS A 1 85 ? 10.275 -0.877 -24.438 1.00 89.94 85 LYS A O 1
ATOM 699 N N . SER A 1 86 ? 8.635 -1.047 -22.919 1.00 89.75 86 SER A N 1
ATOM 700 C CA . SER A 1 86 ? 8.201 0.350 -22.970 1.00 89.75 86 SER A CA 1
ATOM 701 C C . SER A 1 86 ? 7.809 0.852 -21.586 1.00 89.75 86 SER A C 1
ATOM 703 O O . SER A 1 86 ? 7.627 0.067 -20.657 1.00 89.75 86 SER A O 1
ATOM 705 N N . ILE A 1 87 ? 7.626 2.166 -21.460 1.00 92.69 87 ILE A N 1
ATOM 706 C CA . ILE A 1 87 ? 7.119 2.777 -20.229 1.00 92.69 87 ILE A CA 1
ATOM 707 C C . ILE A 1 87 ? 5.713 2.235 -19.952 1.00 92.69 87 ILE A C 1
ATOM 709 O O . ILE A 1 87 ? 4.805 2.393 -20.770 1.00 92.69 87 ILE A O 1
ATOM 713 N N . SER A 1 88 ? 5.546 1.576 -18.807 1.00 95.06 88 SER A N 1
ATOM 714 C CA . SER A 1 88 ? 4.271 0.980 -18.395 1.00 95.06 88 SER A CA 1
ATOM 715 C C . SER A 1 88 ? 3.496 1.905 -17.473 1.00 95.06 88 SER A C 1
ATOM 717 O O . SER A 1 88 ? 4.058 2.471 -16.539 1.00 95.06 88 SER A O 1
ATOM 719 N N . VAL A 1 89 ? 2.190 2.027 -17.688 1.00 95.81 89 VAL A N 1
ATOM 720 C CA . VAL A 1 89 ? 1.349 2.938 -16.907 1.00 95.81 89 VAL A CA 1
ATOM 721 C C . VAL A 1 89 ? 0.405 2.145 -16.002 1.00 95.81 89 VAL A C 1
ATOM 723 O O . VAL A 1 89 ? -0.260 1.211 -16.453 1.00 95.81 89 VAL A O 1
ATOM 726 N N . PHE A 1 90 ? 0.341 2.509 -14.721 1.00 96.19 90 PHE A N 1
ATOM 727 C CA . PHE A 1 90 ? -0.432 1.799 -13.704 1.00 96.19 90 PHE A CA 1
ATOM 728 C C . PHE A 1 90 ? -1.415 2.735 -13.001 1.00 96.19 90 PHE A C 1
ATOM 730 O O . PHE A 1 90 ? -1.014 3.656 -12.299 1.00 96.19 90 PHE A O 1
ATOM 737 N N . GLU A 1 91 ? -2.708 2.456 -13.152 1.00 96.12 91 GLU A N 1
ATOM 738 C CA . GLU A 1 91 ? -3.765 3.179 -12.436 1.00 96.12 91 GLU A CA 1
ATOM 739 C C . GLU A 1 91 ? -3.984 2.601 -11.030 1.00 96.12 91 GLU A C 1
ATOM 741 O O . GLU A 1 91 ? -4.122 1.374 -10.889 1.00 96.12 91 GLU A O 1
ATOM 746 N N . LEU A 1 92 ? -4.056 3.456 -10.010 1.00 95.44 92 LEU A N 1
ATOM 747 C CA . LEU A 1 92 ? -4.478 3.093 -8.655 1.00 95.44 92 LEU A CA 1
ATOM 748 C C . LEU A 1 92 ? -5.846 3.685 -8.325 1.00 95.44 92 LEU A C 1
ATOM 750 O O . LEU A 1 92 ? -6.183 4.785 -8.746 1.00 95.44 92 LEU A O 1
ATOM 754 N N . LYS A 1 93 ? -6.616 2.944 -7.526 1.00 92.69 93 LYS A N 1
ATOM 755 C CA . LYS A 1 93 ? -7.913 3.392 -7.017 1.00 92.69 93 LYS A CA 1
ATOM 756 C C . LYS A 1 93 ? -7.733 4.016 -5.643 1.00 92.69 93 LYS A C 1
ATOM 758 O O . LYS A 1 93 ? -7.131 3.389 -4.770 1.00 92.69 93 LYS A O 1
ATOM 763 N N . GLU A 1 94 ? -8.241 5.228 -5.475 1.00 90.88 94 GLU A N 1
ATOM 764 C CA . GLU A 1 94 ? -8.304 5.918 -4.187 1.00 90.88 94 GLU A CA 1
ATOM 765 C C . GLU A 1 94 ? -9.145 5.092 -3.200 1.00 90.88 94 GLU A C 1
ATOM 767 O O . GLU A 1 94 ? -10.145 4.483 -3.589 1.00 90.88 94 GLU A O 1
ATOM 772 N N . ILE A 1 95 ? -8.714 5.023 -1.939 1.00 88.38 95 ILE A N 1
ATOM 773 C CA . ILE A 1 95 ? -9.519 4.447 -0.859 1.00 88.38 95 ILE A CA 1
ATOM 774 C C . ILE A 1 95 ? -10.574 5.492 -0.522 1.00 88.38 95 ILE A C 1
ATOM 776 O O . ILE A 1 95 ? -10.311 6.443 0.211 1.00 88.38 95 ILE A O 1
ATOM 780 N N . LEU A 1 96 ? -11.767 5.326 -1.084 1.00 78.50 96 LEU A N 1
ATOM 781 C CA . LEU A 1 96 ? -12.924 6.096 -0.661 1.00 78.50 96 LEU A CA 1
ATOM 782 C C . LEU A 1 96 ? -13.347 5.550 0.701 1.00 78.50 96 LEU A C 1
ATOM 784 O O . LEU A 1 96 ? -13.811 4.416 0.813 1.00 78.50 96 LEU A O 1
ATOM 788 N N . THR A 1 97 ? -13.140 6.336 1.753 1.00 66.06 97 THR A N 1
ATOM 789 C CA . THR A 1 97 ? -13.772 6.075 3.045 1.00 66.06 97 THR A CA 1
ATOM 790 C C . THR A 1 97 ? -15.241 6.456 2.916 1.00 66.06 97 THR A C 1
ATOM 792 O O . THR A 1 97 ? -15.631 7.576 3.248 1.00 66.06 97 THR A O 1
ATOM 795 N N . GLU A 1 98 ? -16.049 5.557 2.364 1.00 66.81 98 GLU A N 1
ATOM 796 C CA . GLU A 1 98 ? -17.494 5.634 2.544 1.00 66.81 98 GLU A CA 1
ATOM 797 C C . GLU A 1 98 ? -17.766 5.323 4.020 1.00 66.81 98 GLU A C 1
ATOM 799 O O . GLU A 1 98 ? -17.295 4.319 4.555 1.00 66.81 98 GLU A O 1
ATOM 804 N N . LEU A 1 99 ? -18.412 6.258 4.718 1.00 69.06 99 LEU A N 1
ATOM 805 C CA . LEU A 1 99 ? -18.873 6.013 6.079 1.00 69.06 99 LEU A CA 1
ATOM 806 C C . LEU A 1 99 ? -20.031 5.022 5.981 1.00 69.06 99 LEU A C 1
ATOM 808 O O . LEU A 1 99 ? -20.996 5.301 5.270 1.00 69.06 99 LEU A O 1
ATOM 812 N N . ASP A 1 100 ? -19.938 3.897 6.690 1.00 63.97 100 ASP A N 1
ATOM 813 C CA . ASP A 1 100 ? -21.074 2.988 6.823 1.00 63.97 100 ASP A CA 1
ATOM 814 C C . ASP A 1 100 ? -22.258 3.768 7.411 1.00 63.97 100 ASP A C 1
ATOM 816 O O . ASP A 1 100 ? -22.112 4.507 8.392 1.00 63.97 100 ASP A O 1
ATOM 820 N N . GLU A 1 101 ? -23.429 3.634 6.789 1.00 66.50 101 GLU A N 1
ATOM 821 C CA . GLU A 1 101 ? -24.659 4.248 7.275 1.00 66.50 101 GLU A CA 1
ATOM 822 C C . GLU A 1 101 ? -24.937 3.740 8.695 1.00 66.50 101 GLU A C 1
ATOM 824 O O . GLU A 1 101 ? -25.125 2.545 8.933 1.00 66.50 101 GLU A O 1
ATOM 829 N N . VAL A 1 102 ? -24.914 4.652 9.667 1.00 71.94 102 VAL A N 1
ATOM 830 C CA . VAL A 1 102 ? -25.247 4.321 11.050 1.00 71.94 102 VAL A CA 1
ATOM 831 C C . VAL A 1 102 ? -26.761 4.336 11.202 1.00 71.94 102 VAL A C 1
ATOM 833 O O . VAL A 1 102 ? -27.399 5.387 11.185 1.00 71.94 102 VAL A O 1
ATOM 836 N N . GLU A 1 103 ? -27.351 3.156 11.367 1.00 67.94 103 GLU A N 1
ATOM 837 C CA . GLU A 1 103 ? -28.750 3.038 11.762 1.00 67.94 103 GLU A CA 1
ATOM 838 C C . GLU A 1 103 ? -28.877 3.553 13.204 1.00 67.94 103 GLU A C 1
ATOM 840 O O . GLU A 1 103 ? -28.403 2.921 14.156 1.00 67.94 103 GLU A O 1
ATOM 845 N N . VAL A 1 104 ? -29.474 4.737 13.373 1.00 68.38 104 VAL A N 1
ATOM 846 C CA . VAL A 1 104 ? -29.816 5.279 14.692 1.00 68.38 104 VAL A CA 1
ATOM 847 C C . VAL A 1 104 ? -30.905 4.385 15.274 1.00 68.38 104 VAL A C 1
ATOM 849 O O . VAL A 1 104 ? -32.096 4.601 15.060 1.00 68.38 104 VAL A O 1
ATOM 852 N N . LYS A 1 105 ? -30.498 3.335 15.990 1.00 70.19 105 LYS A N 1
ATOM 853 C CA . LYS A 1 105 ? -31.416 2.582 16.843 1.00 70.19 105 LYS A CA 1
ATOM 854 C C . LYS A 1 105 ? -31.983 3.566 17.858 1.00 70.19 105 LYS A C 1
ATOM 856 O O . LYS A 1 105 ? -31.218 4.341 18.432 1.00 70.19 105 LYS A O 1
ATOM 861 N N . GLU A 1 106 ? -33.308 3.552 18.007 1.00 70.69 106 GLU A N 1
ATOM 862 C CA . GLU A 1 106 ? -34.044 4.425 18.923 1.00 70.69 106 GLU A CA 1
ATOM 863 C C . GLU A 1 106 ? -33.297 4.579 20.250 1.00 70.69 106 GLU A C 1
ATOM 865 O O . GLU A 1 106 ? -32.743 3.606 20.775 1.00 70.69 106 GLU A O 1
ATOM 870 N N . GLU A 1 107 ? -33.282 5.805 20.782 1.00 66.88 107 GLU A N 1
ATOM 871 C CA . GLU A 1 107 ? -32.701 6.092 22.089 1.00 66.88 107 GLU A CA 1
ATOM 872 C C . GLU A 1 107 ? -33.161 5.036 23.096 1.00 66.88 107 GLU A C 1
ATOM 874 O O . GLU A 1 107 ? -34.354 4.735 23.200 1.00 66.88 107 GLU A O 1
ATOM 879 N N . VAL A 1 108 ? -32.210 4.448 23.829 1.00 65.50 108 VAL A N 1
ATOM 880 C CA . VAL A 1 108 ? -32.519 3.501 24.900 1.00 65.50 108 VAL A CA 1
ATOM 881 C C . VAL A 1 108 ? -33.445 4.225 25.871 1.00 65.50 108 VAL A C 1
ATOM 883 O O . VAL A 1 108 ? -32.993 5.090 26.623 1.00 65.50 108 VAL A O 1
ATOM 886 N N . LYS A 1 109 ? -34.746 3.908 25.823 1.00 69.38 109 LYS A N 1
ATOM 887 C CA . LYS A 1 109 ? -35.744 4.500 26.715 1.00 69.38 109 LYS A CA 1
ATOM 888 C C . LYS A 1 109 ? -35.263 4.264 28.136 1.00 69.38 109 LYS A C 1
ATOM 890 O O . LYS A 1 109 ? -35.175 3.117 28.577 1.00 69.38 109 LYS A O 1
ATOM 895 N N . GLN A 1 110 ? -34.899 5.344 28.824 1.00 68.56 110 GLN A N 1
ATOM 896 C CA . GLN A 1 110 ? -34.515 5.253 30.223 1.00 68.56 110 GLN A CA 1
ATOM 897 C C . GLN A 1 110 ? -35.680 4.620 30.990 1.00 68.56 110 GLN A C 1
ATOM 899 O O . GLN A 1 110 ? -36.840 4.937 30.694 1.00 68.56 110 GLN A O 1
ATOM 904 N N . PRO A 1 111 ? -35.408 3.701 31.931 1.00 67.31 111 PRO A N 1
ATOM 905 C CA . PRO A 1 111 ? -36.466 3.120 32.736 1.00 67.31 111 PRO A CA 1
ATOM 906 C C . PRO A 1 111 ? -37.236 4.254 33.414 1.00 67.31 111 PRO A C 1
ATOM 908 O O . PRO A 1 111 ? -36.650 5.148 34.024 1.00 67.31 111 PRO A O 1
ATOM 911 N N . ILE A 1 112 ? -38.558 4.236 33.254 1.00 74.31 112 ILE A N 1
ATOM 912 C CA . ILE A 1 112 ? -39.447 5.212 33.878 1.00 74.31 112 ILE A CA 1
ATOM 913 C C . ILE A 1 112 ? -39.275 5.072 35.392 1.00 74.31 112 ILE A C 1
ATOM 915 O O . ILE A 1 112 ? -39.378 3.968 35.928 1.00 74.31 112 ILE A O 1
ATOM 919 N N . PHE A 1 113 ? -38.999 6.179 36.080 1.00 74.88 113 PHE A N 1
ATOM 920 C CA . PHE A 1 113 ? -38.950 6.190 37.536 1.00 74.88 113 PHE A CA 1
ATOM 921 C C . PHE A 1 113 ? -40.352 5.905 38.088 1.00 74.88 113 PHE A C 1
ATOM 923 O O . PHE A 1 113 ? -41.259 6.724 37.946 1.00 74.88 113 PHE A O 1
ATOM 930 N N . ILE A 1 114 ? -40.529 4.731 38.696 1.00 76.62 114 ILE A N 1
ATOM 931 C CA . ILE A 1 114 ? -41.759 4.340 39.390 1.00 76.62 114 ILE A CA 1
ATOM 932 C C . ILE A 1 114 ? -41.487 4.449 40.889 1.00 76.62 114 ILE A C 1
ATOM 934 O O . ILE A 1 114 ? -40.834 3.582 41.472 1.00 76.62 114 ILE A O 1
ATOM 938 N N . GLU A 1 115 ? -41.982 5.524 41.504 1.00 74.25 115 GLU A N 1
ATOM 939 C CA . GLU A 1 115 ? -41.738 5.865 42.913 1.00 74.25 115 GLU A CA 1
ATOM 940 C C . GLU A 1 115 ? -42.044 4.694 43.864 1.00 74.25 115 GLU A C 1
ATOM 942 O O . GLU A 1 115 ? -41.261 4.397 44.765 1.00 74.25 115 GLU A O 1
ATOM 947 N N . GLU A 1 116 ? -43.134 3.964 43.620 1.00 77.44 116 GLU A N 1
ATOM 948 C CA . GLU A 1 116 ? -43.562 2.844 44.463 1.00 77.44 116 GLU A CA 1
ATOM 949 C C . GLU A 1 116 ? -42.527 1.709 44.530 1.00 77.44 116 GLU A C 1
ATOM 951 O O . GLU A 1 116 ? -42.248 1.189 45.612 1.00 77.44 116 GLU A O 1
ATOM 956 N N . THR A 1 117 ? -41.915 1.334 43.400 1.00 72.00 117 THR A N 1
ATOM 957 C CA . THR A 1 117 ? -40.953 0.219 43.340 1.00 72.00 117 THR A CA 1
ATOM 958 C C . THR A 1 117 ? -39.641 0.578 44.035 1.00 72.00 117 THR A C 1
ATOM 960 O O . THR A 1 117 ? -39.133 -0.204 44.840 1.00 72.00 117 THR A O 1
ATOM 963 N N . TYR A 1 118 ? -39.134 1.789 43.787 1.00 74.94 118 TYR A N 1
ATOM 964 C CA . TYR A 1 118 ? -37.913 2.285 44.422 1.00 74.94 118 TYR A CA 1
ATOM 965 C C . TYR A 1 118 ? -38.094 2.493 45.926 1.00 74.94 118 TYR A C 1
ATOM 967 O O . TYR A 1 118 ? -37.193 2.168 46.699 1.00 74.94 118 TYR A O 1
ATOM 975 N N . ASN A 1 119 ? -39.266 2.967 46.357 1.00 81.88 119 ASN A N 1
ATOM 976 C CA . ASN A 1 119 ? -39.569 3.122 47.776 1.00 81.88 119 ASN A CA 1
ATOM 977 C C . ASN A 1 119 ? -39.567 1.769 48.498 1.00 81.88 119 ASN A C 1
ATOM 979 O O . ASN A 1 119 ? -38.990 1.666 49.576 1.00 81.88 119 ASN A O 1
ATOM 983 N N . ILE A 1 120 ? -40.145 0.716 47.911 1.00 83.69 120 ILE A N 1
ATOM 984 C CA . ILE A 1 120 ? -40.150 -0.624 48.524 1.00 83.69 120 ILE A CA 1
ATOM 985 C C . ILE A 1 120 ? -38.730 -1.195 48.624 1.00 83.69 120 ILE A C 1
ATOM 987 O O . ILE A 1 120 ? -38.339 -1.693 49.682 1.00 83.69 120 ILE A O 1
ATOM 991 N N . GLU A 1 121 ? -37.942 -1.116 47.551 1.00 87.50 121 GLU A N 1
ATOM 992 C CA . GLU A 1 121 ? -36.571 -1.635 47.541 1.00 87.50 121 GLU A CA 1
ATOM 993 C C . GLU A 1 121 ? -35.673 -0.884 48.532 1.00 87.50 121 GLU A C 1
ATOM 995 O O . GLU A 1 121 ? -34.976 -1.509 49.336 1.00 87.50 121 GLU A O 1
ATOM 1000 N N . LEU A 1 122 ? -35.758 0.448 48.551 1.00 87.81 122 LEU A N 1
ATOM 1001 C CA . LEU A 1 122 ? -35.010 1.283 49.484 1.00 87.81 122 LEU A CA 1
ATOM 1002 C C . LEU A 1 122 ? -35.376 0.968 50.939 1.00 87.81 122 LEU A C 1
ATOM 1004 O O . LEU A 1 122 ? -34.485 0.817 51.775 1.00 87.81 122 LEU A O 1
ATOM 1008 N N . GLN A 1 123 ? -36.667 0.812 51.245 1.00 89.00 123 GLN A N 1
ATOM 1009 C CA . GLN A 1 123 ? -37.115 0.415 52.582 1.00 89.00 123 GLN A CA 1
ATOM 1010 C C . GLN A 1 123 ? -36.556 -0.959 52.966 1.00 89.00 123 GLN A C 1
ATOM 1012 O O . GLN A 1 123 ? -36.031 -1.117 54.066 1.00 89.00 123 GLN A O 1
ATOM 1017 N N . ASN A 1 124 ? -36.581 -1.938 52.060 1.00 91.81 124 ASN A N 1
ATOM 1018 C CA . ASN A 1 124 ? -36.034 -3.270 52.328 1.00 91.81 124 ASN A CA 1
ATOM 1019 C C . ASN A 1 124 ? -34.524 -3.234 52.611 1.00 91.81 124 ASN A C 1
ATOM 1021 O O . ASN A 1 124 ? -34.063 -3.902 53.539 1.00 91.81 124 ASN A O 1
ATOM 1025 N N . ILE A 1 125 ? -33.763 -2.432 51.859 1.00 91.25 125 ILE A N 1
ATOM 1026 C CA . ILE A 1 125 ? -32.318 -2.255 52.065 1.00 91.25 125 ILE A CA 1
ATOM 1027 C C . ILE A 1 125 ? -32.042 -1.597 53.420 1.00 91.25 125 ILE A C 1
ATOM 1029 O O . ILE A 1 125 ? -31.207 -2.094 54.176 1.00 91.25 125 ILE A O 1
ATOM 1033 N N . ILE A 1 126 ? -32.764 -0.522 53.754 1.00 91.69 126 ILE A N 1
ATOM 1034 C CA . ILE A 1 126 ? -32.618 0.176 55.040 1.00 91.69 126 ILE A CA 1
ATOM 1035 C C . ILE A 1 126 ? -32.916 -0.784 56.198 1.00 91.69 126 ILE A C 1
ATOM 1037 O O . ILE A 1 126 ? -32.137 -0.868 57.146 1.00 91.69 126 ILE A O 1
ATOM 1041 N N . GLN A 1 127 ? -33.995 -1.563 56.107 1.00 91.00 127 GLN A N 1
ATOM 1042 C CA . GLN A 1 127 ? -34.371 -2.502 57.165 1.00 91.00 127 GLN A CA 1
ATOM 1043 C C . GLN A 1 127 ? -33.381 -3.663 57.302 1.00 91.00 127 GLN A C 1
ATOM 1045 O O . GLN A 1 127 ? -33.054 -4.072 58.421 1.00 91.00 127 GLN A O 1
ATOM 1050 N N . ALA A 1 128 ? -32.866 -4.181 56.185 1.00 92.69 128 ALA A N 1
ATOM 1051 C CA . ALA A 1 128 ? -31.815 -5.190 56.201 1.00 92.69 128 ALA A CA 1
ATOM 1052 C C . ALA A 1 128 ? -30.525 -4.646 56.832 1.00 92.69 128 ALA A C 1
ATOM 1054 O O . ALA A 1 128 ? -29.902 -5.341 57.637 1.00 92.69 128 ALA A O 1
ATOM 1055 N N . ASP A 1 129 ? -30.140 -3.405 56.527 1.00 92.81 129 ASP A N 1
ATOM 1056 C CA . ASP A 1 129 ? -28.933 -2.803 57.095 1.00 92.81 129 ASP A CA 1
ATOM 1057 C C . ASP A 1 129 ? -29.084 -2.490 58.589 1.00 92.81 129 ASP A C 1
ATOM 1059 O O . ASP A 1 129 ? -28.180 -2.804 59.360 1.00 92.81 129 ASP A O 1
ATOM 1063 N N . ILE A 1 130 ? -30.240 -1.987 59.038 1.00 89.50 130 ILE A N 1
ATOM 1064 C CA . ILE A 1 130 ? -30.532 -1.789 60.470 1.00 89.50 130 ILE A CA 1
ATOM 1065 C C . ILE A 1 130 ? -30.451 -3.117 61.233 1.00 89.50 130 ILE A C 1
ATOM 1067 O O . ILE A 1 130 ? -29.890 -3.172 62.330 1.00 89.50 130 ILE A O 1
ATOM 1071 N N . LYS A 1 131 ? -30.972 -4.202 60.646 1.00 87.62 131 LYS A N 1
ATOM 1072 C CA . LYS A 1 131 ? -30.926 -5.545 61.240 1.00 87.62 131 LYS A CA 1
ATOM 1073 C C . LYS A 1 131 ? -29.503 -6.106 61.310 1.00 87.62 131 LYS A C 1
ATOM 1075 O O . LYS A 1 131 ? -29.154 -6.736 62.306 1.00 87.62 131 LYS A O 1
ATOM 1080 N N . ASN A 1 132 ? -28.700 -5.897 60.268 1.00 91.50 132 ASN A N 1
ATOM 1081 C CA . ASN A 1 132 ? -27.345 -6.444 60.168 1.00 91.50 132 ASN A CA 1
ATOM 1082 C C . ASN A 1 132 ? -26.293 -5.588 60.895 1.00 91.50 132 ASN A C 1
ATOM 1084 O O . ASN A 1 132 ? -25.282 -6.120 61.347 1.00 91.50 132 ASN A O 1
ATOM 1088 N N . ASN A 1 133 ? -26.525 -4.280 61.025 1.00 88.06 133 ASN A N 1
ATOM 1089 C CA . ASN A 1 133 ? -25.600 -3.313 61.617 1.00 88.06 133 ASN A CA 1
ATOM 1090 C C . ASN A 1 133 ? -26.246 -2.479 62.745 1.00 88.06 133 ASN A C 1
ATOM 1092 O O . ASN A 1 133 ? -26.152 -1.246 62.722 1.00 88.06 133 ASN A O 1
ATOM 1096 N N . PRO A 1 134 ? -26.860 -3.099 63.771 1.00 83.12 134 PRO A N 1
ATOM 1097 C CA . PRO A 1 134 ? -27.607 -2.381 64.809 1.00 83.12 134 PRO A CA 1
ATOM 1098 C C . PRO A 1 134 ? -26.765 -1.340 65.566 1.00 83.12 134 PRO A C 1
ATOM 1100 O O . PRO A 1 134 ? -27.286 -0.319 66.004 1.00 83.12 134 PRO A O 1
ATOM 1103 N N . GLN A 1 135 ? -25.450 -1.547 65.682 1.00 81.88 135 GLN A N 1
ATOM 1104 C CA . GLN A 1 135 ? -24.507 -0.631 66.329 1.00 81.88 135 GLN A CA 1
ATOM 1105 C C . GLN A 1 135 ? -24.377 0.735 65.638 1.00 81.88 135 GLN A C 1
ATOM 1107 O O . GLN A 1 135 ? -23.994 1.699 66.292 1.00 81.88 135 GLN A O 1
ATOM 1112 N N . LYS A 1 136 ? -24.683 0.833 64.335 1.00 83.88 136 LYS A N 1
ATOM 1113 C CA . LYS A 1 136 ? -24.632 2.100 63.578 1.00 83.88 136 LYS A CA 1
ATOM 1114 C C . LYS A 1 136 ? -25.889 2.951 63.760 1.00 83.88 136 LYS A C 1
ATOM 1116 O O . LYS A 1 136 ? -25.849 4.154 63.534 1.00 83.88 136 LYS A O 1
ATOM 1121 N N . TYR A 1 137 ? -26.984 2.309 64.156 1.00 81.62 137 TYR A N 1
ATOM 1122 C CA . TYR A 1 137 ? -28.308 2.911 64.319 1.00 81.62 137 TYR A CA 1
ATOM 1123 C C . TYR A 1 137 ? -28.731 3.000 65.787 1.00 81.62 137 TYR A C 1
ATOM 1125 O O . TYR A 1 137 ? -29.829 3.456 66.099 1.00 81.62 137 TYR A O 1
ATOM 1133 N N . ALA A 1 138 ? -27.858 2.564 66.696 1.00 75.75 138 ALA A N 1
ATOM 1134 C CA . ALA A 1 138 ? -28.008 2.815 68.112 1.00 75.75 138 ALA A CA 1
ATOM 1135 C C . ALA A 1 138 ? -27.801 4.316 68.386 1.00 75.75 138 ALA A C 1
ATOM 1137 O O . ALA A 1 138 ? -26.905 4.926 67.793 1.00 75.75 138 ALA A O 1
ATOM 1138 N N . PRO A 1 139 ? -28.595 4.922 69.284 1.00 72.75 139 PRO A N 1
ATOM 1139 C CA . PRO A 1 139 ? -28.379 6.305 69.679 1.00 72.75 139 PRO A CA 1
ATOM 1140 C C . PRO A 1 139 ? -26.964 6.461 70.247 1.00 72.75 139 PRO A C 1
ATOM 1142 O O . PRO A 1 139 ? -26.513 5.659 71.069 1.00 72.75 139 PRO A O 1
ATOM 1145 N N . ILE A 1 140 ? -26.250 7.490 69.786 1.00 66.81 140 ILE A N 1
ATOM 1146 C CA . ILE A 1 140 ? -24.930 7.838 70.311 1.00 66.81 140 ILE A CA 1
ATOM 1147 C C . ILE A 1 140 ? -25.126 8.204 71.779 1.00 66.81 140 ILE A C 1
ATOM 1149 O O . ILE A 1 140 ? -25.898 9.109 72.086 1.00 66.81 140 ILE A O 1
ATOM 1153 N N . VAL A 1 141 ? -24.421 7.519 72.680 1.00 62.28 141 VAL A N 1
ATOM 1154 C CA . VAL A 1 141 ? -24.393 7.881 74.101 1.00 62.28 141 VAL A CA 1
ATOM 1155 C C . VAL A 1 141 ? -23.578 9.165 74.232 1.00 62.28 141 VAL A C 1
ATOM 1157 O O . VAL A 1 141 ? -22.373 9.149 74.473 1.00 62.28 141 VAL A O 1
ATOM 1160 N N . ASN A 1 142 ? -24.219 10.299 73.984 1.00 59.38 142 ASN A N 1
ATOM 1161 C CA . ASN A 1 142 ? -23.704 11.607 74.340 1.00 59.38 142 ASN A CA 1
ATOM 1162 C C . ASN A 1 142 ? -23.980 11.862 75.829 1.00 59.38 142 ASN A C 1
ATOM 1164 O O . ASN A 1 142 ? -24.907 11.316 76.425 1.00 59.38 142 ASN A O 1
ATOM 1168 N N . ASN A 1 143 ? -23.163 12.715 76.446 1.00 59.03 143 ASN A N 1
ATOM 1169 C CA . ASN A 1 143 ? -23.189 13.036 77.880 1.00 59.03 143 ASN A CA 1
ATOM 1170 C C . ASN A 1 143 ? -24.462 13.809 78.325 1.00 59.03 143 ASN A C 1
ATOM 1172 O O . ASN A 1 143 ? -24.426 14.541 79.311 1.00 59.03 143 ASN A O 1
ATOM 1176 N N . GLN A 1 144 ? -25.559 13.709 77.562 1.00 61.12 144 GLN A N 1
ATOM 1177 C CA . GLN A 1 144 ? -26.794 14.493 77.668 1.00 61.12 144 GLN A CA 1
ATOM 1178 C C . GLN A 1 144 ? -28.057 13.648 77.931 1.00 61.12 144 GLN A C 1
ATOM 1180 O O . GLN A 1 144 ? -29.147 14.212 77.981 1.00 61.12 144 GLN A O 1
ATOM 1185 N N . GLY A 1 145 ? -27.941 12.338 78.180 1.00 65.50 145 GLY A N 1
ATOM 1186 C CA . GLY A 1 145 ? -29.030 11.537 78.757 1.00 65.50 145 GLY A CA 1
ATOM 1187 C C . GLY A 1 145 ? -29.330 10.223 78.037 1.00 65.50 145 GLY A C 1
ATOM 1188 O O . GLY A 1 145 ? -28.709 9.874 77.040 1.00 65.50 145 GLY A O 1
ATOM 1189 N N . ILE A 1 146 ? -30.281 9.469 78.593 1.00 72.69 146 ILE A N 1
ATOM 1190 C CA . ILE A 1 146 ? -30.726 8.163 78.089 1.00 72.69 146 ILE A CA 1
ATOM 1191 C C . ILE A 1 146 ? -31.911 8.370 77.130 1.00 72.69 146 ILE A C 1
ATOM 1193 O O . ILE A 1 146 ? -32.873 9.049 77.483 1.00 72.69 146 ILE A O 1
ATOM 1197 N N . ASP A 1 147 ? -31.883 7.744 75.948 1.00 77.50 147 ASP A N 1
ATOM 1198 C CA . ASP A 1 147 ? -33.029 7.705 75.026 1.00 77.50 147 ASP A CA 1
ATOM 1199 C C . ASP A 1 147 ? -34.059 6.646 75.473 1.00 77.50 147 ASP A C 1
ATOM 1201 O O . ASP A 1 147 ? -33.943 5.447 75.190 1.00 77.50 147 ASP A O 1
ATOM 1205 N N . PHE A 1 148 ? -35.085 7.100 76.197 1.00 79.31 148 PHE A N 1
ATOM 1206 C CA . PHE A 1 148 ? -36.155 6.245 76.719 1.00 79.31 148 PHE A CA 1
ATOM 1207 C C . PHE A 1 148 ? -37.083 5.683 75.632 1.00 79.31 148 PHE A C 1
ATOM 1209 O O . PHE A 1 148 ? -37.672 4.621 75.841 1.00 79.31 148 PHE A O 1
ATOM 1216 N N . VAL A 1 149 ? -37.205 6.338 74.469 1.00 79.81 149 VAL A N 1
ATOM 1217 C CA . VAL A 1 149 ? -38.062 5.860 73.367 1.00 79.81 149 VAL A CA 1
ATOM 1218 C C . VAL A 1 149 ? -37.425 4.640 72.709 1.00 79.81 149 VAL A C 1
ATOM 1220 O O . VAL A 1 149 ? -38.108 3.645 72.445 1.00 79.81 149 VAL A O 1
ATOM 1223 N N . TYR A 1 150 ? -36.109 4.681 72.496 1.00 78.12 150 TYR A N 1
ATOM 1224 C CA . TYR A 1 150 ? -35.347 3.534 72.010 1.00 78.12 150 TYR A CA 1
ATOM 1225 C C . TYR A 1 150 ? -35.389 2.354 72.998 1.00 78.12 150 TYR A C 1
ATOM 1227 O O . TYR A 1 150 ? -35.654 1.216 72.599 1.00 78.12 150 TYR A O 1
ATOM 1235 N N . LEU A 1 151 ? -35.198 2.618 74.297 1.00 74.94 151 LEU A N 1
ATOM 1236 C CA . LEU A 1 151 ? -35.213 1.577 75.329 1.00 74.94 151 LEU A CA 1
ATOM 1237 C C . LEU A 1 151 ? -36.593 0.910 75.470 1.00 74.94 151 LEU A C 1
ATOM 1239 O O . LEU A 1 151 ? -36.675 -0.318 75.512 1.00 74.94 151 LEU A O 1
ATOM 1243 N N . ALA A 1 152 ? -37.673 1.698 75.478 1.00 81.62 152 ALA A N 1
ATOM 1244 C CA . ALA A 1 152 ? -39.039 1.181 75.549 1.00 81.62 152 ALA A CA 1
ATOM 1245 C C . ALA A 1 152 ? -39.382 0.291 74.343 1.00 81.62 152 ALA A C 1
ATOM 1247 O O . ALA A 1 152 ? -39.922 -0.801 74.522 1.00 81.62 152 ALA A O 1
ATOM 1248 N N . LYS A 1 153 ? -39.000 0.703 73.123 1.00 79.56 153 LYS A N 1
ATOM 1249 C CA . LYS A 1 153 ? -39.187 -0.113 71.909 1.00 79.56 153 LYS A CA 1
ATOM 1250 C C . LYS A 1 153 ? -38.450 -1.451 71.988 1.00 79.56 153 LYS A C 1
ATOM 1252 O O . LYS A 1 153 ? -38.998 -2.468 71.574 1.00 79.56 153 LYS A O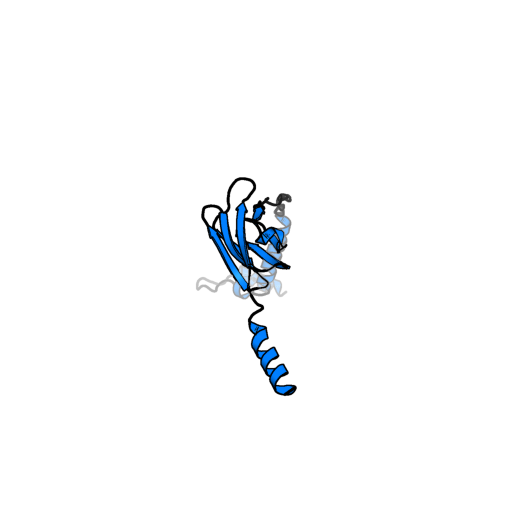 1
ATOM 1257 N N . LYS A 1 154 ? -37.232 -1.472 72.539 1.00 76.75 154 LYS A N 1
ATOM 1258 C CA . LYS A 1 154 ? -36.433 -2.699 72.668 1.00 76.75 154 LYS A CA 1
ATOM 1259 C C . LYS A 1 154 ? -37.009 -3.677 73.696 1.00 76.75 154 LYS A C 1
ATOM 1261 O O . LYS A 1 154 ? -36.985 -4.878 73.456 1.00 76.75 154 LYS A O 1
ATOM 1266 N N . ILE A 1 155 ? -37.525 -3.170 74.818 1.00 78.69 155 ILE A N 1
ATOM 1267 C CA . ILE A 1 155 ? -38.170 -3.994 75.853 1.00 78.69 155 ILE A CA 1
ATOM 1268 C C . ILE A 1 155 ? -39.486 -4.578 75.328 1.00 78.69 155 ILE A C 1
ATOM 1270 O O . ILE A 1 155 ? -39.732 -5.765 75.506 1.00 78.69 155 ILE A O 1
ATOM 1274 N N . PHE A 1 156 ? -40.298 -3.773 74.639 1.00 75.25 156 PHE A N 1
ATOM 1275 C CA . PHE A 1 156 ? -41.564 -4.230 74.062 1.00 75.25 156 PHE A CA 1
ATOM 1276 C C . PHE A 1 156 ? -41.375 -5.287 72.964 1.00 75.25 156 PHE A C 1
ATOM 1278 O O . PHE A 1 156 ? -42.208 -6.165 72.829 1.00 75.25 156 PHE A O 1
ATOM 1285 N N . PHE A 1 157 ? -40.273 -5.245 72.209 1.00 67.44 157 PHE A N 1
ATOM 1286 C CA . PHE A 1 157 ? -39.964 -6.255 71.188 1.00 67.44 157 PHE A CA 1
ATOM 1287 C C . PHE A 1 157 ? -39.479 -7.603 71.773 1.00 67.44 157 PHE A C 1
ATOM 1289 O O . PHE A 1 157 ? -39.316 -8.565 71.028 1.00 67.44 157 PHE A O 1
ATOM 1296 N N . PHE A 1 158 ? -39.200 -7.677 73.082 1.00 59.47 158 PHE A N 1
ATOM 1297 C CA . PHE A 1 158 ? -38.717 -8.890 73.761 1.00 59.47 158 PHE A CA 1
ATOM 1298 C C . PHE A 1 158 ? -39.832 -9.691 74.467 1.00 59.47 158 PHE A C 1
ATOM 1300 O O . PHE A 1 158 ? -39.584 -10.822 74.881 1.00 59.47 158 PHE A O 1
ATOM 1307 N N . PHE A 1 159 ? -41.034 -9.120 74.601 1.00 50.50 159 PHE A N 1
ATOM 1308 C CA . PHE A 1 159 ? -42.251 -9.783 75.092 1.00 50.50 159 PHE A CA 1
ATOM 1309 C C . PHE A 1 159 ? -43.201 -10.074 73.929 1.00 50.50 159 PHE A C 1
ATOM 1311 O O . PHE A 1 159 ? -43.901 -11.108 74.006 1.00 50.50 159 PHE A O 1
#

pLDDT: mean 83.43, std 13.2, range [50.5, 98.0]